Protein AF-A0A2N6CBJ9-F1 (afdb_monomer_lite)

Secondary structure (DSSP, 8-state):
--SHHHHHHHHHHHHHHHH---HHHHHHHHHHHHHHHHHHHHHHHHHHHHTHHHHHHT--TT--HHHHHHHHHHHHHHHHHHHHHHHHHHHHHHHS-HHHHHHHHHHHTT--HHHHHHHHTS-HHHHHHHHHHHHHHTT---

Foldseek 3Di:
DPPVVLQVVVLVLLVVLVDDDDVPVNVVSLVVVVVVLVVLVVVVVCCVVPPVVVLVVQDDPPDDPVVVVVSVVVVVVVCVVSVVSVVSVVVCVVQAPPVLVLLSVCSSVVDDLVRSCVVVVHDSVVSVVSSVVSCVSSVNND

Sequence (142 aa):
MRLLTSIHLYEYLIFIFLLDESGVIKVLLEHCEQDRVRLEENVLANVRKLVSPYLEKLRFPELGVHNRNIIEIIETRLEELTSPFLNRLTALHRLLSPREIDVAVLVREGKTSKEISELLTISVSGVDFHRKMIRKKLGLTH

Structure (mmCIF, N/CA/C/O backbone):
data_AF-A0A2N6CBJ9-F1
#
_entry.id   AF-A0A2N6CBJ9-F1
#
loop_
_atom_site.group_PDB
_atom_site.id
_atom_site.type_symbol
_atom_site.label_atom_id
_atom_site.label_alt_id
_atom_site.label_comp_id
_atom_site.label_asym_id
_atom_site.label_entity_id
_atom_site.label_seq_id
_atom_site.pdbx_PDB_ins_code
_atom_site.Cartn_x
_atom_site.Cartn_y
_atom_site.Cartn_z
_atom_site.occupancy
_atom_site.B_iso_or_equiv
_atom_site.auth_seq_id
_atom_site.auth_comp_id
_atom_site.auth_asym_id
_atom_site.auth_atom_id
_atom_site.pdbx_PDB_model_num
ATOM 1 N N . MET A 1 1 ? 14.429 14.383 3.748 1.00 39.00 1 MET A N 1
ATOM 2 C CA . MET A 1 1 ? 13.430 15.115 4.566 1.00 39.00 1 MET A CA 1
ATOM 3 C C . MET A 1 1 ? 11.988 15.081 4.009 1.00 39.00 1 MET A C 1
ATOM 5 O O . MET A 1 1 ? 11.176 15.881 4.442 1.00 39.00 1 MET A O 1
ATOM 9 N N . ARG A 1 2 ? 11.625 14.158 3.092 1.00 33.28 2 ARG A N 1
ATOM 10 C CA . ARG A 1 2 ? 10.251 14.021 2.538 1.00 33.28 2 ARG A CA 1
ATOM 11 C C . ARG A 1 2 ? 9.574 12.660 2.803 1.00 33.28 2 ARG A C 1
ATOM 13 O O . ARG A 1 2 ? 8.427 12.476 2.428 1.00 33.28 2 ARG A O 1
ATOM 20 N N . LEU A 1 3 ? 10.259 11.725 3.469 1.00 33.72 3 LEU A N 1
ATOM 21 C CA . LEU A 1 3 ? 9.714 10.399 3.815 1.00 33.72 3 LEU A CA 1
ATOM 22 C C . LEU A 1 3 ? 8.947 10.384 5.151 1.00 33.72 3 LEU A C 1
ATOM 24 O O . LEU A 1 3 ? 8.126 9.502 5.367 1.00 33.72 3 LEU A O 1
ATOM 28 N N . LEU A 1 4 ? 9.159 11.383 6.016 1.00 29.59 4 LEU A N 1
ATOM 29 C CA . LEU A 1 4 ? 8.490 11.481 7.321 1.00 29.59 4 LEU A CA 1
ATOM 30 C C . LEU A 1 4 ? 7.038 11.980 7.219 1.00 29.59 4 LEU A C 1
ATOM 32 O O . LEU A 1 4 ? 6.220 11.653 8.069 1.00 29.59 4 LEU A O 1
ATOM 36 N N . THR A 1 5 ? 6.674 12.715 6.164 1.00 35.81 5 THR A N 1
ATOM 37 C CA . THR A 1 5 ? 5.322 13.286 6.037 1.00 35.81 5 THR A CA 1
ATOM 38 C C . THR A 1 5 ? 4.272 12.273 5.568 1.00 35.81 5 THR A C 1
ATOM 40 O O . THR A 1 5 ? 3.115 12.397 5.944 1.00 35.81 5 THR A O 1
ATOM 43 N N . SER A 1 6 ? 4.645 11.240 4.796 1.00 40.69 6 SER A N 1
ATOM 44 C CA . SER A 1 6 ? 3.702 10.197 4.335 1.00 40.69 6 SER A CA 1
ATOM 45 C C . SER A 1 6 ? 3.355 9.155 5.404 1.00 40.69 6 SER A C 1
ATOM 47 O O . SER A 1 6 ? 2.259 8.609 5.357 1.00 40.69 6 SER A O 1
ATOM 49 N N . ILE A 1 7 ? 4.259 8.891 6.355 1.00 41.66 7 ILE A N 1
ATOM 50 C CA . ILE A 1 7 ? 4.009 7.970 7.480 1.00 41.66 7 ILE A CA 1
ATOM 51 C C . ILE A 1 7 ? 3.075 8.636 8.498 1.00 41.66 7 ILE A C 1
ATOM 53 O O . ILE A 1 7 ? 2.098 8.023 8.920 1.00 41.66 7 ILE A O 1
ATOM 57 N N . H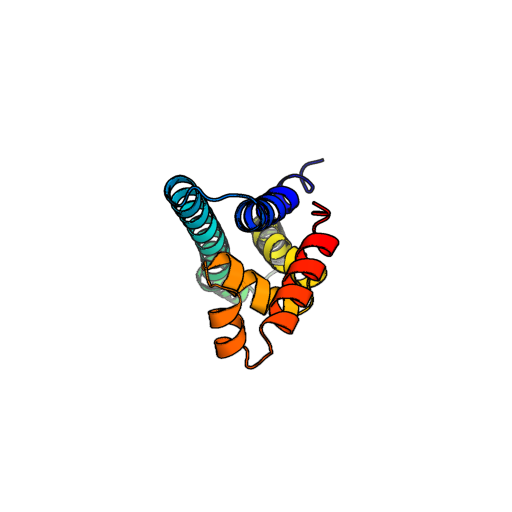IS A 1 8 ? 3.294 9.924 8.783 1.00 45.94 8 HIS A N 1
ATOM 58 C CA . HIS A 1 8 ? 2.470 10.666 9.734 1.00 45.94 8 HIS A CA 1
ATOM 59 C C . HIS A 1 8 ? 0.978 10.685 9.368 1.00 45.94 8 HIS A C 1
ATOM 61 O O . HIS A 1 8 ? 0.149 10.535 10.253 1.00 45.94 8 HIS A O 1
ATOM 67 N N . LEU A 1 9 ? 0.596 10.817 8.092 1.00 43.81 9 LEU A N 1
ATOM 68 C CA . LEU A 1 9 ? -0.824 10.928 7.708 1.00 43.81 9 LEU A CA 1
ATOM 69 C C . LEU A 1 9 ? -1.670 9.682 8.051 1.00 43.81 9 LEU A C 1
ATOM 71 O O . LEU A 1 9 ? -2.812 9.830 8.480 1.00 43.81 9 LEU A O 1
ATOM 75 N N . TYR A 1 10 ? -1.115 8.470 7.938 1.00 54.09 10 TYR A N 1
ATOM 76 C CA . TYR A 1 10 ? -1.825 7.238 8.321 1.00 54.09 10 TYR A CA 1
ATOM 77 C C . TYR A 1 10 ? -1.870 7.037 9.840 1.00 54.09 10 TYR A C 1
ATOM 79 O O . TYR A 1 10 ? -2.881 6.573 10.368 1.00 54.09 10 TYR A O 1
ATOM 87 N N . GLU A 1 11 ? -0.808 7.434 10.549 1.00 52.09 11 GLU A N 1
ATOM 88 C CA . GLU A 1 11 ? -0.809 7.480 12.015 1.00 52.09 11 GLU A CA 1
ATOM 89 C C . GLU A 1 11 ? -1.860 8.472 12.528 1.00 52.09 11 GLU A C 1
ATOM 91 O O . GLU A 1 11 ? -2.609 8.135 13.440 1.00 52.09 11 GLU A O 1
ATOM 96 N N . TYR A 1 12 ? -1.997 9.640 11.886 1.00 52.25 12 TYR A N 1
ATOM 97 C CA . TYR A 1 12 ? -2.994 10.662 12.221 1.00 52.25 12 TYR A CA 1
ATOM 98 C C . TYR A 1 12 ? -4.440 10.194 11.987 1.00 52.25 12 TYR A C 1
ATOM 100 O O . TYR A 1 12 ? -5.318 10.545 12.770 1.00 52.25 12 TYR A O 1
ATOM 108 N N . LEU A 1 13 ? -4.712 9.378 10.962 1.00 52.19 13 LEU A N 1
ATOM 109 C CA . LEU A 1 13 ? -6.063 8.861 10.704 1.00 52.19 13 LEU A CA 1
ATOM 110 C C . LEU A 1 13 ? -6.485 7.808 11.741 1.00 52.19 13 LEU A C 1
ATOM 112 O O . LEU A 1 13 ? -7.606 7.847 12.250 1.00 52.19 13 LEU A O 1
ATOM 116 N N . ILE A 1 14 ? -5.571 6.904 12.113 1.00 54.97 14 ILE A N 1
ATOM 117 C CA . ILE A 1 14 ? -5.799 5.954 13.213 1.00 54.97 14 ILE A CA 1
ATOM 118 C C . ILE A 1 14 ? -5.917 6.714 14.549 1.00 54.97 14 ILE A C 1
ATOM 120 O O . ILE A 1 14 ? -6.780 6.393 15.365 1.00 54.97 14 ILE A O 1
ATOM 124 N N . PHE A 1 15 ? -5.119 7.770 14.743 1.00 52.91 15 PHE A N 1
ATOM 125 C CA . PHE A 1 15 ? -5.155 8.670 15.901 1.00 52.91 15 PHE A CA 1
ATOM 126 C C . PHE A 1 15 ? -6.491 9.410 16.047 1.00 52.91 15 PHE A C 1
ATOM 128 O O . PHE A 1 15 ? -7.055 9.400 17.136 1.00 52.91 15 PHE A O 1
ATOM 135 N N . ILE A 1 16 ? -7.050 9.962 14.964 1.00 52.44 16 ILE A N 1
ATOM 136 C CA . ILE A 1 16 ? -8.372 10.620 14.953 1.00 52.44 16 ILE A CA 1
ATOM 137 C C . ILE A 1 16 ? -9.486 9.627 15.309 1.00 52.44 16 ILE A C 1
ATOM 139 O O . ILE A 1 16 ? -10.375 9.942 16.099 1.00 52.44 16 ILE A O 1
ATOM 143 N N . PHE A 1 17 ? -9.421 8.396 14.794 1.00 54.09 17 PHE A N 1
ATOM 144 C CA . PHE A 1 17 ? -10.383 7.344 15.142 1.00 54.09 17 PHE A CA 1
ATOM 145 C C . PHE A 1 17 ? -10.365 6.942 16.611 1.00 54.09 17 PHE A C 1
ATOM 147 O O . PHE A 1 17 ? -11.387 6.507 17.145 1.00 54.09 17 PHE A O 1
ATOM 154 N N . LEU A 1 18 ? -9.197 7.063 17.232 1.00 55.88 18 LEU A N 1
ATOM 155 C CA . LEU A 1 18 ? -8.957 6.753 18.629 1.00 55.88 18 LEU A CA 1
ATOM 156 C C . LEU A 1 18 ? -9.262 7.935 19.567 1.00 55.88 18 LEU A C 1
ATOM 158 O O . LEU A 1 18 ? -9.257 7.699 20.780 1.00 55.88 18 LEU A O 1
ATOM 162 N N . LEU A 1 19 ? -9.519 9.149 19.043 1.00 53.25 19 LEU A N 1
ATOM 163 C CA . LEU A 1 19 ? -9.585 10.382 19.838 1.00 53.25 19 LEU A CA 1
ATOM 164 C C . LEU A 1 19 ? -10.921 11.143 19.928 1.00 53.25 19 LEU A C 1
ATOM 166 O O . LEU A 1 19 ? -11.092 11.731 20.987 1.00 53.25 19 LEU A O 1
ATOM 170 N N . ASP A 1 20 ? -11.844 11.203 18.947 1.00 51.16 20 ASP A N 1
ATOM 171 C CA . ASP A 1 20 ? -12.996 12.130 19.136 1.00 51.16 20 ASP A CA 1
ATOM 172 C C . ASP A 1 20 ? -14.344 11.833 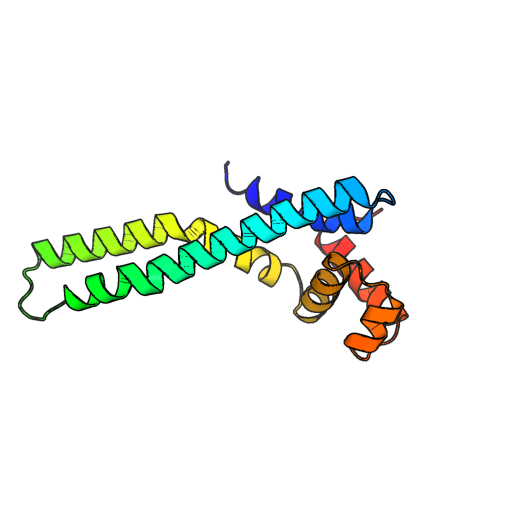18.423 1.00 51.16 20 ASP A C 1
ATOM 174 O O . ASP A 1 20 ? -14.418 11.145 17.399 1.00 51.16 20 ASP A O 1
ATOM 178 N N . GLU A 1 21 ? -15.412 12.390 19.018 1.00 50.34 21 GLU A N 1
ATOM 179 C CA . GLU A 1 21 ? -16.851 12.065 18.956 1.00 50.34 21 GLU A CA 1
ATOM 180 C C . GLU A 1 21 ? -17.684 12.757 17.840 1.00 50.34 21 GLU A C 1
ATOM 182 O O . GLU A 1 21 ? -18.898 12.558 17.775 1.00 50.34 21 GLU A O 1
ATOM 187 N N . SER A 1 22 ? -17.114 13.536 16.906 1.00 53.69 22 SER A N 1
ATOM 188 C CA . SER A 1 22 ? -17.908 14.246 15.869 1.00 53.69 22 SER A CA 1
ATOM 189 C C . SER A 1 22 ? -17.925 13.542 14.497 1.00 53.69 22 SER A C 1
ATOM 191 O O . SER A 1 22 ? -17.066 13.728 13.635 1.00 53.69 22 SER A O 1
ATOM 193 N N . GLY A 1 23 ? -18.953 12.720 14.266 1.00 55.56 23 GLY A N 1
ATOM 194 C CA . GLY A 1 23 ? -19.034 11.783 13.134 1.00 55.56 23 GLY A CA 1
ATOM 195 C C . GLY A 1 23 ? -18.974 12.361 11.706 1.00 55.56 23 GLY A C 1
ATOM 196 O O . GLY A 1 23 ? -18.605 11.632 10.796 1.00 55.56 23 GLY A O 1
ATOM 197 N N . VAL A 1 24 ? -19.285 13.641 11.460 1.00 46.22 24 VAL A N 1
ATOM 198 C CA . VAL A 1 24 ? -19.392 14.181 10.079 1.00 46.22 24 VAL A CA 1
ATOM 199 C C . VAL A 1 24 ? -18.034 14.526 9.460 1.00 46.22 24 VAL A C 1
ATOM 201 O O . VAL A 1 24 ? -17.742 14.121 8.337 1.00 46.22 24 VAL A O 1
ATOM 204 N N . ILE A 1 25 ? -17.178 15.251 10.186 1.00 49.47 25 ILE A N 1
ATOM 205 C CA . ILE A 1 25 ? -15.822 15.593 9.712 1.00 49.47 25 ILE A CA 1
ATOM 206 C C . ILE A 1 25 ? -14.968 14.322 9.630 1.00 49.47 25 ILE A C 1
ATOM 208 O O . ILE A 1 25 ? -14.161 14.166 8.715 1.00 49.47 25 ILE A O 1
ATOM 212 N N . LYS A 1 26 ? -15.220 13.380 10.542 1.00 50.31 26 LYS A N 1
ATOM 213 C CA . LYS A 1 26 ? -14.601 12.059 10.580 1.00 50.31 26 LYS A CA 1
ATOM 214 C C . LYS A 1 26 ? -14.877 11.248 9.303 1.00 50.31 26 LYS A C 1
ATOM 216 O O . LYS A 1 26 ? -13.935 10.849 8.626 1.00 50.31 26 LYS A O 1
ATOM 221 N N . VAL A 1 27 ? -16.148 11.133 8.906 1.00 59.22 27 VAL A N 1
ATOM 222 C CA . VAL A 1 27 ? -16.572 10.407 7.691 1.00 59.22 27 VAL A CA 1
ATOM 223 C C . VAL A 1 27 ? -16.027 11.048 6.408 1.00 59.22 27 VAL A C 1
ATOM 225 O O . VAL A 1 27 ? -15.642 10.342 5.478 1.00 59.22 27 VAL A O 1
ATOM 228 N N . LEU A 1 28 ? -15.945 12.381 6.339 1.00 49.31 28 LEU A N 1
ATOM 229 C CA . LEU A 1 28 ? -15.384 13.065 5.165 1.00 49.31 28 LEU A CA 1
ATOM 230 C C . LEU A 1 28 ? -13.871 12.844 5.027 1.00 49.31 28 LEU A C 1
ATOM 232 O O . LEU A 1 28 ? -13.382 12.614 3.921 1.00 49.31 28 LEU A O 1
ATOM 236 N N . LEU A 1 29 ? -13.128 12.877 6.137 1.00 52.97 29 LEU A N 1
ATOM 237 C CA . LEU A 1 29 ? -11.690 12.592 6.137 1.00 52.97 29 LEU A CA 1
ATOM 238 C C . LEU A 1 29 ? -11.404 11.117 5.818 1.00 52.97 29 LEU A C 1
ATOM 240 O O . LEU A 1 29 ? -10.491 10.825 5.048 1.00 52.97 29 LEU A O 1
ATOM 244 N N . GLU A 1 30 ? -12.214 10.197 6.344 1.00 55.06 30 GLU A N 1
ATOM 245 C CA . GLU A 1 30 ? -12.182 8.773 5.994 1.00 55.06 30 GLU A CA 1
ATOM 246 C C . GLU A 1 30 ? -12.351 8.533 4.500 1.00 55.06 30 GLU A C 1
ATOM 248 O O . GLU A 1 30 ? -11.576 7.783 3.906 1.00 55.06 30 GLU A O 1
ATOM 253 N N . HIS A 1 31 ? -13.358 9.166 3.899 1.00 56.16 31 HIS A N 1
ATOM 254 C CA . HIS A 1 31 ? -13.659 8.995 2.485 1.00 56.16 31 HIS A CA 1
ATOM 255 C C . HIS A 1 31 ? -12.495 9.473 1.614 1.00 56.16 31 HIS A C 1
ATOM 257 O O . HIS A 1 31 ? -12.018 8.726 0.763 1.00 56.16 31 HIS A O 1
ATOM 263 N N . CYS A 1 32 ? -11.955 10.661 1.904 1.00 65.38 32 CYS A N 1
ATOM 264 C CA . CYS A 1 32 ? -10.795 11.200 1.196 1.00 65.38 32 CYS A CA 1
ATOM 265 C C . CYS A 1 32 ? -9.562 10.290 1.299 1.00 65.38 32 CYS A C 1
ATOM 267 O O . CYS A 1 32 ? -8.840 10.114 0.318 1.00 65.38 32 CYS A O 1
ATOM 269 N N . GLU A 1 33 ? -9.306 9.696 2.464 1.00 64.88 33 GLU A N 1
ATOM 270 C CA . GLU A 1 33 ? -8.169 8.790 2.640 1.00 64.88 33 GLU A CA 1
ATOM 271 C C . GLU A 1 33 ? -8.383 7.436 1.958 1.00 64.88 33 GLU A C 1
ATOM 273 O O . GLU A 1 33 ? -7.460 6.914 1.331 1.00 64.88 33 GLU A O 1
ATOM 278 N N . GLN A 1 34 ? -9.594 6.879 2.012 1.00 62.34 34 GLN A N 1
ATOM 279 C CA . GLN A 1 34 ? -9.936 5.658 1.279 1.00 62.34 34 GLN A CA 1
ATOM 280 C C . GLN A 1 34 ? -9.830 5.858 -0.234 1.00 62.34 34 GLN A C 1
ATOM 282 O O . GLN A 1 34 ? -9.277 5.000 -0.925 1.00 62.34 34 GLN A O 1
ATOM 287 N N . ASP A 1 35 ? -10.302 6.993 -0.744 1.00 64.12 35 ASP A N 1
ATOM 288 C CA . ASP A 1 35 ? -10.174 7.353 -2.154 1.00 64.12 35 ASP A CA 1
ATOM 289 C C . ASP A 1 35 ? -8.711 7.506 -2.556 1.00 64.12 35 ASP A C 1
ATOM 291 O O . ASP A 1 35 ? -8.308 7.061 -3.633 1.00 64.12 35 ASP A O 1
ATOM 295 N N . ARG A 1 36 ? -7.883 8.062 -1.666 1.00 69.69 36 ARG A N 1
ATOM 296 C CA . ARG A 1 36 ? -6.445 8.184 -1.886 1.00 69.69 36 ARG A CA 1
ATOM 297 C C . ARG A 1 36 ? -5.775 6.813 -1.946 1.00 69.69 36 ARG A C 1
ATOM 299 O O . ARG A 1 36 ? -5.091 6.546 -2.925 1.00 69.69 36 ARG A O 1
ATOM 306 N N . VAL A 1 37 ? -6.026 5.916 -0.987 1.00 72.88 37 VAL A N 1
ATOM 307 C CA . VAL A 1 37 ? -5.511 4.528 -1.009 1.00 72.88 37 VAL A CA 1
ATOM 308 C C . VAL A 1 37 ? -5.936 3.807 -2.287 1.00 72.88 37 VAL A C 1
ATOM 310 O O . VAL A 1 37 ? -5.097 3.242 -2.986 1.00 72.88 37 VAL A O 1
ATOM 313 N N . ARG A 1 38 ? -7.226 3.876 -2.638 1.00 72.75 38 ARG A N 1
ATOM 314 C CA . ARG A 1 38 ? -7.756 3.255 -3.858 1.00 72.75 38 ARG A CA 1
ATOM 315 C C . ARG A 1 38 ? -7.096 3.812 -5.108 1.00 72.75 38 ARG A C 1
ATOM 317 O O . ARG A 1 38 ? -6.800 3.052 -6.024 1.00 72.75 38 ARG A O 1
ATOM 324 N N . LEU A 1 39 ? -6.857 5.120 -5.170 1.00 77.12 39 LEU A N 1
ATOM 325 C CA . LEU A 1 39 ? -6.147 5.736 -6.286 1.00 77.12 39 LEU A CA 1
ATOM 326 C C . LEU A 1 39 ? -4.716 5.193 -6.395 1.00 77.12 39 LEU A C 1
ATOM 328 O O . LEU A 1 39 ? -4.287 4.852 -7.494 1.00 77.12 39 LEU A O 1
ATOM 332 N N . GLU A 1 40 ? -3.997 5.068 -5.278 1.00 79.44 40 GLU A N 1
ATOM 333 C CA . GLU A 1 40 ? -2.633 4.522 -5.249 1.00 79.44 40 GLU A CA 1
ATOM 334 C C . GLU A 1 40 ? -2.586 3.060 -5.725 1.00 79.44 40 GLU A C 1
ATOM 336 O O . GLU A 1 40 ? -1.773 2.711 -6.587 1.00 79.44 40 GLU A O 1
ATOM 341 N N . GLU A 1 41 ? -3.500 2.220 -5.234 1.00 79.62 41 GLU A N 1
ATOM 342 C CA . GLU A 1 41 ? -3.640 0.821 -5.654 1.00 79.62 41 GLU A CA 1
ATOM 343 C C . GLU A 1 41 ? -4.015 0.705 -7.137 1.00 79.62 41 GLU A C 1
ATOM 345 O O . GLU A 1 41 ? -3.411 -0.077 -7.876 1.00 79.62 41 GLU A O 1
ATOM 350 N N . ASN A 1 42 ? -4.963 1.524 -7.598 1.00 82.62 42 ASN A N 1
ATOM 351 C CA . ASN A 1 42 ? -5.406 1.545 -8.989 1.00 82.62 42 ASN A CA 1
ATOM 352 C C . ASN A 1 42 ? -4.288 1.982 -9.934 1.00 82.62 42 ASN A C 1
ATOM 354 O O . ASN A 1 42 ? -4.119 1.383 -10.993 1.00 82.62 42 ASN A O 1
ATOM 358 N N . VAL A 1 43 ? -3.503 2.999 -9.570 1.00 85.94 43 VAL A N 1
ATOM 359 C CA . VAL A 1 43 ? -2.355 3.439 -10.374 1.00 85.94 43 VAL A CA 1
ATOM 360 C C . VAL A 1 43 ? -1.333 2.312 -10.491 1.00 85.94 43 VAL A C 1
ATOM 362 O O . VAL A 1 43 ? -0.904 2.000 -11.602 1.00 85.94 43 VAL A O 1
ATOM 365 N N . LEU A 1 44 ? -0.991 1.645 -9.385 1.00 84.56 44 LEU A N 1
ATOM 366 C CA . LEU A 1 44 ? -0.048 0.526 -9.403 1.00 84.56 44 LEU A CA 1
ATOM 367 C C . LEU A 1 44 ? -0.558 -0.643 -10.260 1.00 84.56 44 LEU A C 1
ATOM 369 O O . LEU A 1 44 ? 0.176 -1.178 -11.096 1.00 84.56 44 LEU A O 1
ATOM 373 N N . ALA A 1 45 ? -1.824 -1.023 -10.078 1.00 82.75 45 ALA A N 1
ATOM 374 C CA . ALA A 1 45 ? -2.469 -2.082 -10.843 1.00 82.75 45 ALA A CA 1
ATOM 375 C C . ALA A 1 45 ? -2.522 -1.742 -12.339 1.00 82.75 45 ALA A C 1
ATOM 377 O O . ALA A 1 45 ? -2.218 -2.591 -13.177 1.00 82.75 45 ALA A O 1
ATOM 378 N N . ASN A 1 46 ? -2.838 -0.492 -12.682 1.00 88.38 46 ASN A N 1
ATOM 379 C CA . ASN A 1 46 ? -2.888 -0.021 -14.061 1.00 88.38 46 ASN A CA 1
ATOM 380 C C . ASN A 1 46 ? -1.506 -0.016 -14.709 1.00 88.38 46 ASN A C 1
ATOM 382 O O . ASN A 1 46 ? -1.387 -0.485 -15.835 1.00 88.38 46 ASN A O 1
ATOM 386 N N . VAL A 1 47 ? -0.451 0.430 -14.021 1.00 89.19 47 VAL A N 1
ATOM 387 C CA . VAL A 1 47 ? 0.917 0.369 -14.567 1.00 89.19 47 VAL A CA 1
ATOM 388 C C . VAL A 1 47 ? 1.314 -1.081 -14.856 1.00 89.19 47 VAL A C 1
ATOM 390 O O . VAL A 1 47 ? 1.732 -1.391 -15.973 1.00 89.19 47 VAL A O 1
ATOM 393 N N . ARG A 1 48 ? 1.094 -1.998 -13.905 1.00 85.44 48 ARG A N 1
ATOM 394 C CA . ARG A 1 48 ? 1.397 -3.429 -14.094 1.00 85.44 48 ARG A CA 1
ATOM 395 C C . ARG A 1 48 ? 0.579 -4.075 -15.208 1.00 85.44 48 ARG A C 1
ATOM 397 O O . ARG A 1 48 ? 1.086 -4.934 -15.918 1.00 85.44 48 ARG A O 1
ATOM 404 N N . LYS A 1 49 ? -0.686 -3.685 -15.365 1.00 87.81 49 LYS A N 1
ATOM 405 C CA . LYS A 1 49 ? -1.597 -4.268 -16.359 1.00 87.81 49 LYS A CA 1
ATOM 406 C C . LYS A 1 49 ? -1.430 -3.666 -17.755 1.00 87.81 49 LYS A C 1
ATOM 408 O O . LYS A 1 49 ? -1.633 -4.368 -18.740 1.00 87.81 49 LYS A O 1
ATOM 413 N N . LEU A 1 50 ? -1.122 -2.374 -17.849 1.00 89.81 50 LEU A N 1
ATOM 414 C CA . LEU A 1 50 ? -1.167 -1.615 -19.101 1.00 89.81 50 LEU A CA 1
ATOM 415 C C . LEU A 1 50 ? 0.211 -1.265 -19.653 1.00 89.81 50 LEU A C 1
ATOM 417 O O . LEU A 1 50 ? 0.300 -0.998 -20.844 1.00 89.81 50 LEU A O 1
ATOM 421 N N . VAL A 1 5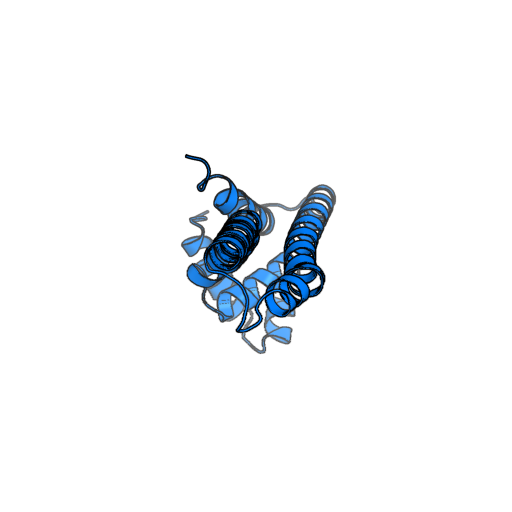1 ? 1.265 -1.247 -18.832 1.00 90.38 51 VAL A N 1
ATOM 422 C CA . VAL A 1 51 ? 2.607 -0.813 -19.258 1.00 90.38 51 VAL A CA 1
ATOM 423 C C . VAL A 1 51 ? 3.590 -1.980 -19.257 1.00 90.38 51 VAL A C 1
ATOM 425 O O . VAL A 1 51 ? 4.197 -2.258 -20.292 1.00 90.38 51 VAL A O 1
ATOM 428 N N . SER A 1 52 ? 3.700 -2.714 -18.144 1.00 87.56 52 SER A N 1
ATOM 429 C CA . SER A 1 52 ? 4.651 -3.830 -18.002 1.00 87.56 52 SER A CA 1
ATOM 430 C C . SER A 1 52 ? 4.575 -4.884 -19.121 1.00 87.56 52 SER A C 1
ATOM 432 O O . SER A 1 52 ? 5.633 -5.243 -19.636 1.00 87.56 52 SER A O 1
ATOM 434 N N . PRO A 1 53 ? 3.391 -5.316 -19.613 1.00 91.00 53 PRO A N 1
ATOM 435 C CA . PRO A 1 53 ? 3.325 -6.345 -20.653 1.00 91.00 53 PRO A CA 1
ATOM 436 C C . PRO A 1 53 ? 3.945 -5.902 -21.981 1.00 91.00 53 PRO A C 1
ATOM 438 O O . PRO A 1 53 ? 4.375 -6.734 -22.775 1.00 91.00 53 PRO A O 1
ATOM 441 N N . TYR A 1 54 ? 3.975 -4.597 -22.260 1.00 89.38 54 TYR A N 1
ATOM 442 C CA . TYR A 1 54 ? 4.587 -4.080 -23.482 1.00 89.38 54 TYR A CA 1
ATOM 443 C C . TYR A 1 54 ? 6.097 -3.914 -23.331 1.00 89.38 54 TYR A C 1
ATOM 445 O O . TYR A 1 54 ? 6.814 -4.181 -24.289 1.00 89.38 54 TYR A O 1
ATOM 453 N N . LEU A 1 55 ? 6.589 -3.559 -22.139 1.00 88.69 55 LEU A N 1
ATOM 454 C CA . LEU A 1 55 ? 8.029 -3.565 -21.850 1.00 88.69 55 LEU A CA 1
ATOM 455 C C . LEU A 1 55 ? 8.607 -4.978 -21.966 1.00 88.69 55 LEU A C 1
ATOM 457 O O . LEU A 1 55 ? 9.650 -5.163 -22.591 1.00 88.69 55 LEU A O 1
ATOM 461 N N . GLU A 1 56 ? 7.875 -5.983 -21.483 1.00 86.44 56 GLU A N 1
ATOM 462 C CA . GLU A 1 56 ? 8.234 -7.391 -21.669 1.00 86.44 56 GLU A CA 1
ATOM 463 C C . GLU A 1 56 ? 8.209 -7.807 -23.144 1.00 86.44 56 GLU A C 1
ATOM 465 O O . GLU A 1 56 ? 9.160 -8.418 -23.621 1.00 86.44 56 GLU A O 1
ATOM 470 N N . LYS A 1 57 ? 7.177 -7.432 -23.913 1.00 86.06 57 LYS A N 1
ATOM 471 C CA . LYS A 1 57 ? 7.109 -7.743 -25.357 1.00 86.06 57 LYS A CA 1
ATOM 472 C C . LYS A 1 57 ? 8.230 -7.104 -26.176 1.00 86.06 57 LYS A C 1
ATOM 474 O O . LYS A 1 57 ? 8.598 -7.637 -27.219 1.00 86.06 57 LYS A O 1
ATOM 479 N N . LEU A 1 58 ? 8.758 -5.965 -25.733 1.00 86.50 58 LEU A N 1
ATOM 480 C CA . LEU A 1 58 ? 9.901 -5.309 -26.370 1.00 86.50 58 LEU A CA 1
ATOM 481 C C . LEU A 1 58 ? 11.229 -6.022 -26.067 1.00 86.50 58 LEU A C 1
ATOM 483 O O . LEU A 1 58 ? 12.218 -5.776 -26.757 1.00 86.50 58 LEU A O 1
ATOM 487 N N . ARG A 1 59 ? 11.266 -6.928 -25.081 1.00 82.38 59 ARG A N 1
ATOM 488 C CA . ARG A 1 59 ? 12.424 -7.776 -24.784 1.00 82.38 59 ARG A CA 1
ATOM 489 C C . ARG A 1 59 ? 12.393 -9.034 -25.648 1.00 82.38 59 ARG A C 1
ATOM 491 O O . ARG A 1 59 ? 11.875 -10.070 -25.247 1.00 82.38 59 ARG A O 1
ATOM 498 N N . PHE A 1 60 ? 13.006 -8.952 -26.822 1.00 83.62 60 PHE A N 1
ATOM 499 C CA . PHE A 1 60 ? 13.285 -10.113 -27.669 1.00 83.62 60 PHE A CA 1
ATOM 500 C C . PHE A 1 60 ? 14.798 -10.386 -27.768 1.00 83.62 60 PHE A C 1
ATOM 502 O O . PHE A 1 60 ? 15.605 -9.480 -27.523 1.00 83.62 60 PHE A O 1
ATOM 509 N N . PRO A 1 61 ? 15.213 -11.630 -28.073 1.00 75.94 61 PRO A N 1
ATOM 510 C CA . PRO A 1 61 ? 16.616 -12.048 -28.007 1.00 75.94 61 PRO A CA 1
ATOM 511 C C . PRO A 1 61 ? 17.558 -11.217 -28.887 1.00 75.94 61 PRO A C 1
ATOM 513 O O . PRO A 1 61 ? 18.671 -10.905 -28.465 1.00 75.94 61 PRO A O 1
ATOM 516 N N . GLU A 1 62 ? 17.096 -10.806 -30.068 1.00 85.38 62 GLU A N 1
ATOM 517 C CA . GLU A 1 62 ? 17.860 -10.049 -31.066 1.00 85.38 62 GLU A CA 1
ATOM 518 C C . GLU A 1 62 ? 17.935 -8.543 -30.762 1.00 85.38 62 GLU A C 1
ATOM 520 O O . GLU A 1 62 ? 18.525 -7.774 -31.525 1.00 85.38 62 GLU A O 1
ATOM 525 N N . LEU A 1 63 ? 17.345 -8.090 -29.652 1.00 85.06 63 LEU A N 1
ATOM 526 C CA . LEU A 1 63 ? 17.369 -6.688 -29.265 1.00 85.06 63 LEU A CA 1
ATOM 527 C C . LEU A 1 63 ? 18.802 -6.259 -28.910 1.00 85.06 63 LEU A C 1
ATOM 529 O O . LEU A 1 63 ? 19.388 -6.730 -27.929 1.00 85.06 63 LEU A O 1
ATOM 533 N N . GLY A 1 64 ? 19.348 -5.328 -29.698 1.00 90.25 64 GLY A N 1
ATOM 534 C CA . GLY A 1 64 ? 20.682 -4.769 -29.489 1.00 90.25 64 GLY A CA 1
ATOM 535 C C . GLY A 1 64 ? 20.863 -4.142 -28.101 1.00 90.25 64 GLY A C 1
ATOM 536 O O . GLY A 1 64 ? 19.921 -3.607 -27.511 1.00 90.25 64 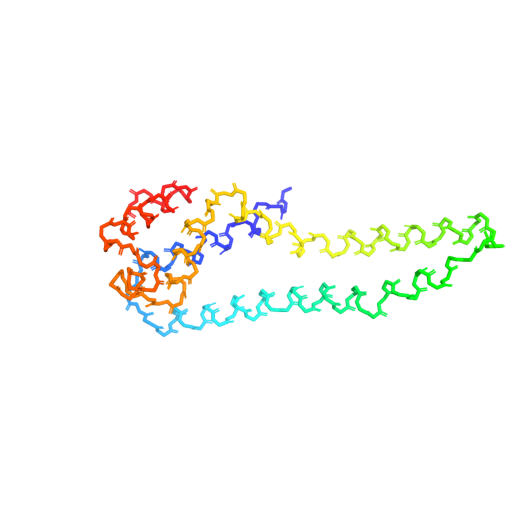GLY A O 1
ATOM 537 N N . VAL A 1 65 ? 22.101 -4.175 -27.597 1.00 88.81 65 VAL A N 1
ATOM 538 C CA . VAL A 1 65 ? 22.473 -3.758 -26.228 1.00 88.81 65 VAL A CA 1
ATOM 539 C C . VAL A 1 65 ? 21.960 -2.357 -25.878 1.00 88.81 65 VAL A C 1
ATOM 541 O O . VAL A 1 65 ? 21.433 -2.149 -24.790 1.00 88.81 65 VAL A O 1
ATOM 544 N N . HIS A 1 66 ? 22.040 -1.406 -26.813 1.00 89.38 66 HIS A N 1
ATOM 545 C CA . HIS A 1 66 ? 21.555 -0.039 -26.602 1.00 89.38 66 HIS A CA 1
ATOM 546 C C . HIS A 1 66 ? 20.055 0.016 -26.264 1.00 89.38 66 HIS A C 1
ATOM 548 O O . HIS A 1 66 ? 19.665 0.629 -25.273 1.00 89.38 66 HIS A O 1
ATOM 554 N N . ASN A 1 67 ? 19.221 -0.678 -27.041 1.00 88.50 67 ASN A N 1
ATOM 555 C CA . ASN A 1 67 ? 17.772 -0.693 -26.834 1.00 88.50 67 ASN A CA 1
ATOM 556 C C . ASN A 1 67 ? 17.395 -1.454 -25.557 1.00 88.50 67 ASN A C 1
ATOM 558 O O . ASN A 1 67 ? 16.464 -1.057 -24.861 1.00 88.50 67 ASN A O 1
ATOM 562 N N . ARG A 1 68 ? 18.145 -2.507 -25.206 1.00 90.12 68 ARG A N 1
ATOM 563 C CA . ARG A 1 68 ? 17.963 -3.231 -23.941 1.00 90.12 68 ARG A CA 1
ATOM 564 C C . ARG A 1 68 ? 18.211 -2.327 -22.732 1.00 90.12 68 ARG A C 1
ATOM 566 O O . ARG A 1 68 ? 17.380 -2.297 -21.829 1.00 90.12 68 ARG A O 1
ATOM 573 N N . ASN A 1 69 ? 19.290 -1.545 -22.768 1.00 90.38 69 ASN A N 1
ATOM 574 C CA . ASN A 1 69 ? 19.608 -0.577 -21.717 1.00 90.38 69 ASN A CA 1
ATOM 575 C C . ASN A 1 69 ? 18.518 0.499 -21.591 1.00 90.38 69 ASN A C 1
ATOM 577 O O . ASN A 1 69 ? 18.169 0.893 -20.484 1.00 90.38 69 ASN A O 1
ATOM 581 N N . ILE A 1 70 ? 17.942 0.959 -22.709 1.00 91.62 70 ILE A N 1
ATOM 582 C CA . ILE A 1 70 ? 16.821 1.914 -22.680 1.00 91.62 70 ILE A CA 1
ATOM 583 C C . ILE A 1 70 ? 15.599 1.307 -21.977 1.00 91.62 70 ILE A C 1
ATOM 585 O O . ILE A 1 70 ? 15.005 1.972 -21.130 1.00 91.62 70 ILE A O 1
ATOM 589 N N . ILE A 1 71 ? 15.236 0.057 -22.284 1.00 91.62 71 ILE A N 1
ATOM 590 C CA . ILE A 1 71 ? 14.106 -0.627 -21.631 1.00 91.62 71 ILE A CA 1
ATOM 591 C C . ILE A 1 71 ? 14.343 -0.751 -20.122 1.00 91.62 71 ILE A C 1
ATOM 593 O O . ILE A 1 71 ? 13.448 -0.449 -19.341 1.00 91.62 71 ILE A O 1
ATOM 597 N N . GLU A 1 72 ? 15.548 -1.135 -19.705 1.00 91.19 72 GLU A N 1
ATOM 598 C CA . GLU A 1 72 ? 15.909 -1.260 -18.287 1.00 91.19 72 GLU A CA 1
ATOM 599 C C . GLU A 1 72 ? 15.853 0.083 -17.542 1.00 91.19 72 GLU A C 1
ATOM 601 O O . GLU A 1 72 ? 15.348 0.156 -16.420 1.00 91.19 72 GLU A O 1
ATOM 606 N N . ILE A 1 73 ? 16.284 1.176 -18.183 1.00 93.81 73 ILE A N 1
ATOM 607 C CA . ILE A 1 73 ? 16.120 2.528 -17.633 1.00 93.81 73 ILE A CA 1
ATOM 608 C C . ILE A 1 73 ? 14.633 2.863 -17.481 1.00 93.81 73 ILE A C 1
ATOM 610 O O . ILE A 1 73 ? 14.240 3.401 -16.448 1.00 93.81 73 ILE A O 1
ATOM 614 N N . ILE A 1 74 ? 13.800 2.561 -18.481 1.00 93.19 74 ILE A N 1
ATOM 615 C CA . ILE A 1 74 ? 12.357 2.838 -18.424 1.00 93.19 74 ILE A CA 1
ATOM 616 C C . ILE A 1 74 ? 11.696 2.050 -17.289 1.00 93.19 74 ILE A C 1
ATOM 618 O O . ILE A 1 74 ? 10.930 2.633 -16.524 1.00 93.19 74 ILE A O 1
ATOM 622 N N . GLU A 1 75 ? 12.015 0.763 -17.143 1.00 90.31 75 GLU A N 1
ATOM 623 C CA . GLU A 1 75 ? 11.534 -0.071 -16.035 1.00 90.31 75 GLU A CA 1
ATOM 624 C C . GLU A 1 75 ? 11.947 0.513 -14.685 1.00 90.31 75 GLU A C 1
ATOM 626 O O . GLU A 1 75 ? 11.089 0.772 -13.845 1.00 90.31 75 GLU A O 1
ATOM 631 N N . THR A 1 76 ? 13.232 0.833 -14.519 1.00 91.38 76 THR A N 1
ATOM 632 C CA . THR A 1 76 ? 13.755 1.424 -13.280 1.00 91.38 76 THR A CA 1
ATOM 633 C C . THR A 1 76 ? 13.048 2.740 -12.945 1.00 91.38 76 THR A C 1
ATOM 635 O O . THR A 1 76 ? 12.640 2.966 -11.808 1.00 91.38 76 THR A O 1
ATOM 638 N N . ARG A 1 77 ? 12.839 3.617 -13.935 1.00 91.62 77 ARG A N 1
ATOM 639 C CA . ARG A 1 77 ? 12.132 4.893 -13.736 1.00 91.62 77 ARG A CA 1
ATOM 640 C C . ARG A 1 77 ? 10.660 4.685 -13.390 1.00 91.62 77 ARG A C 1
ATOM 642 O O . ARG A 1 77 ? 10.127 5.413 -12.557 1.00 91.62 77 ARG A O 1
ATOM 649 N N . LEU A 1 78 ? 9.992 3.706 -13.996 1.00 90.38 78 LEU A N 1
ATOM 650 C CA . LEU A 1 78 ? 8.607 3.367 -13.664 1.00 90.38 78 LEU A CA 1
ATOM 651 C C . LEU A 1 78 ? 8.485 2.776 -12.258 1.00 90.38 78 LEU A C 1
ATOM 653 O O . LEU A 1 78 ? 7.548 3.115 -11.533 1.00 90.38 78 LEU A O 1
ATOM 657 N N . GLU A 1 79 ? 9.433 1.943 -11.840 1.00 85.75 79 GLU A N 1
ATOM 658 C CA . GLU A 1 79 ? 9.508 1.443 -10.468 1.00 85.75 79 GLU A CA 1
ATOM 659 C C . GLU A 1 79 ? 9.748 2.580 -9.475 1.00 85.75 79 GLU A C 1
ATOM 661 O O . GLU A 1 79 ? 9.032 2.679 -8.484 1.00 85.75 79 GLU A O 1
ATOM 666 N N . GLU A 1 80 ? 10.668 3.505 -9.756 1.00 85.69 80 GLU A N 1
ATOM 667 C CA . GLU A 1 80 ? 10.892 4.690 -8.920 1.00 85.69 80 GLU A CA 1
ATOM 668 C C . GLU A 1 80 ? 9.624 5.547 -8.789 1.00 85.69 80 GLU A C 1
ATOM 670 O O . GLU A 1 80 ? 9.262 5.929 -7.672 1.00 85.69 80 GLU A O 1
ATOM 675 N N . LEU A 1 81 ? 8.916 5.804 -9.897 1.00 85.94 81 LEU A N 1
ATOM 676 C CA . LEU A 1 81 ? 7.664 6.571 -9.920 1.00 85.94 81 LEU A CA 1
ATOM 677 C C . LEU A 1 81 ? 6.531 5.879 -9.158 1.00 85.94 81 LEU A C 1
ATOM 679 O O . LEU A 1 81 ? 5.675 6.556 -8.585 1.00 85.94 81 LEU A O 1
ATOM 683 N N . THR A 1 82 ? 6.520 4.545 -9.138 1.00 84.62 82 THR A N 1
ATOM 684 C CA . THR A 1 82 ? 5.476 3.762 -8.466 1.00 84.62 82 THR A CA 1
ATOM 685 C C . THR A 1 82 ? 5.838 3.345 -7.035 1.00 84.62 82 THR A C 1
ATOM 687 O O . THR A 1 82 ? 4.953 3.040 -6.233 1.00 84.62 82 THR A O 1
ATOM 690 N N . SER A 1 83 ? 7.118 3.412 -6.658 1.00 76.38 83 SER A N 1
ATOM 691 C CA . SER A 1 83 ? 7.638 3.058 -5.332 1.00 76.38 83 SER A CA 1
ATOM 692 C C . SER A 1 83 ? 6.974 3.776 -4.145 1.00 76.38 83 SER A C 1
ATOM 694 O O . SER A 1 83 ? 6.802 3.133 -3.102 1.00 76.38 83 SER A O 1
ATOM 696 N N . PRO A 1 84 ? 6.534 5.054 -4.235 1.00 73.00 84 PRO A N 1
ATOM 697 C CA . PRO A 1 84 ? 5.868 5.714 -3.115 1.00 73.00 84 PRO A CA 1
ATOM 698 C C . PRO A 1 84 ? 4.541 5.041 -2.751 1.00 73.00 84 PRO A C 1
ATOM 700 O O . PRO A 1 84 ? 4.175 5.032 -1.578 1.00 73.00 84 PRO A O 1
ATOM 703 N N . PHE A 1 85 ? 3.861 4.441 -3.733 1.00 73.19 85 PHE A N 1
ATOM 704 C CA . PHE A 1 85 ? 2.606 3.715 -3.539 1.00 73.19 85 PHE A CA 1
ATOM 705 C C . PHE A 1 85 ? 2.839 2.353 -2.854 1.00 73.19 85 PHE A C 1
ATOM 707 O O . PHE A 1 85 ? 2.049 1.939 -2.011 1.00 73.19 85 PHE A O 1
ATOM 714 N N . LEU A 1 86 ? 3.970 1.684 -3.123 1.00 62.31 86 LEU A N 1
ATOM 715 C CA . LEU A 1 86 ? 4.345 0.410 -2.480 1.00 62.31 86 LEU A CA 1
ATOM 716 C C . LEU A 1 86 ? 4.823 0.580 -1.029 1.00 62.31 86 LEU A C 1
ATOM 718 O O . LEU A 1 86 ? 4.474 -0.217 -0.153 1.00 62.31 86 LEU A O 1
ATOM 722 N N . ASN A 1 87 ? 5.627 1.615 -0.766 1.00 59.44 87 ASN A N 1
ATOM 723 C CA . ASN A 1 87 ? 6.223 1.865 0.551 1.00 59.44 87 ASN A CA 1
ATOM 724 C C . ASN A 1 87 ? 5.181 2.261 1.607 1.00 59.44 87 ASN A C 1
ATOM 726 O O . ASN A 1 87 ? 5.314 1.897 2.777 1.00 59.44 87 ASN A O 1
ATOM 730 N N . ARG A 1 88 ? 4.126 2.980 1.204 1.00 58.75 88 ARG A N 1
ATOM 731 C CA . ARG A 1 88 ? 3.029 3.355 2.109 1.00 58.75 88 ARG A CA 1
ATOM 732 C C . ARG A 1 88 ? 2.224 2.143 2.573 1.00 58.75 88 ARG A C 1
ATOM 734 O O . ARG A 1 88 ? 1.955 2.024 3.765 1.00 58.75 88 ARG A O 1
ATOM 741 N N . LEU A 1 89 ? 1.942 1.204 1.672 1.00 53.78 89 LEU A N 1
ATOM 742 C CA . LEU A 1 89 ? 1.217 -0.027 1.997 1.00 53.78 89 LEU A CA 1
ATOM 743 C C . LEU A 1 89 ? 2.016 -0.950 2.940 1.00 53.78 89 LEU A C 1
ATOM 745 O O . LEU A 1 89 ? 1.452 -1.616 3.804 1.00 53.78 89 LEU A O 1
ATOM 749 N N . THR A 1 90 ? 3.347 -0.972 2.814 1.00 56.22 90 THR A N 1
ATOM 750 C CA . THR A 1 90 ? 4.219 -1.857 3.608 1.00 56.22 90 THR A CA 1
ATOM 751 C C . THR A 1 90 ? 4.599 -1.312 4.985 1.00 56.22 90 THR A C 1
ATOM 753 O O . THR A 1 90 ? 4.906 -2.108 5.872 1.00 56.22 90 THR A O 1
ATOM 756 N N . ALA A 1 91 ? 4.576 0.004 5.211 1.00 60.69 91 ALA A N 1
ATOM 757 C CA . ALA A 1 91 ? 4.959 0.594 6.498 1.00 60.69 91 ALA A CA 1
ATOM 758 C C . ALA A 1 91 ? 4.027 0.170 7.651 1.00 60.69 91 ALA A C 1
ATOM 760 O O . ALA A 1 91 ? 4.505 -0.235 8.711 1.00 60.69 91 ALA A O 1
ATOM 761 N N . LEU A 1 92 ? 2.709 0.168 7.421 1.00 59.56 92 LEU A N 1
ATOM 762 C CA . LEU A 1 92 ? 1.717 -0.317 8.392 1.00 59.56 92 LEU A CA 1
ATOM 763 C C . LEU A 1 92 ? 1.892 -1.810 8.695 1.00 59.56 92 LEU A C 1
ATOM 765 O O . LEU A 1 92 ? 1.876 -2.207 9.859 1.00 59.56 92 LEU A O 1
ATOM 769 N N . HIS A 1 93 ? 2.145 -2.618 7.660 1.00 58.94 93 HIS A N 1
ATOM 770 C CA . HIS A 1 93 ? 2.395 -4.056 7.797 1.00 58.94 93 HIS A CA 1
ATOM 771 C C . HIS A 1 93 ? 3.699 -4.396 8.536 1.00 58.94 93 HIS A C 1
ATOM 773 O O . HIS A 1 93 ? 3.850 -5.512 9.024 1.00 58.94 93 HIS A O 1
ATOM 779 N N . ARG A 1 94 ? 4.649 -3.455 8.627 1.00 66.00 94 ARG A N 1
ATOM 780 C CA . ARG A 1 94 ? 5.874 -3.612 9.429 1.00 66.00 94 ARG A CA 1
ATOM 781 C C . ARG A 1 94 ? 5.684 -3.199 10.887 1.00 66.00 94 ARG A C 1
ATOM 783 O O . ARG A 1 94 ? 6.374 -3.730 11.751 1.00 66.00 94 ARG A O 1
ATOM 790 N N . LEU A 1 95 ? 4.795 -2.243 11.154 1.00 71.38 95 LEU A N 1
ATOM 791 C CA . LEU A 1 95 ? 4.590 -1.680 12.489 1.00 71.38 95 LEU A CA 1
ATOM 792 C C . LEU A 1 95 ? 3.588 -2.494 13.319 1.00 71.38 95 LEU A C 1
ATOM 794 O O . LEU A 1 95 ? 3.796 -2.716 14.514 1.00 71.38 95 LEU A O 1
ATOM 798 N N . LEU A 1 96 ? 2.502 -2.941 12.689 1.00 75.31 96 LEU A N 1
ATOM 799 C CA . LEU A 1 96 ? 1.426 -3.687 13.333 1.00 75.31 96 LEU A CA 1
ATOM 800 C C . LEU A 1 96 ? 1.516 -5.176 12.989 1.00 75.31 96 LEU A C 1
ATOM 802 O O . LEU A 1 96 ? 1.839 -5.562 11.869 1.00 75.31 96 LEU A O 1
ATOM 806 N N . SER A 1 97 ? 1.209 -6.029 13.964 1.00 81.44 97 SER A N 1
ATOM 807 C CA . SER A 1 97 ? 1.006 -7.458 13.714 1.00 81.44 97 SER A CA 1
ATOM 808 C C . SER A 1 97 ? -0.252 -7.681 12.866 1.00 81.44 97 SER A C 1
ATOM 810 O O . SER A 1 97 ? -1.163 -6.853 12.923 1.00 81.44 97 SER A O 1
ATOM 812 N N . PRO A 1 98 ? -0.375 -8.819 12.155 1.00 76.88 98 PRO A N 1
ATOM 813 C CA . PRO A 1 98 ? -1.578 -9.148 11.384 1.00 76.88 98 PRO A CA 1
ATOM 814 C C . PRO A 1 98 ? -2.871 -8.968 12.185 1.00 76.88 98 PRO A C 1
ATOM 816 O O . PRO A 1 98 ? -3.830 -8.379 11.702 1.00 76.88 98 PRO A O 1
ATOM 819 N N . ARG A 1 99 ? -2.865 -9.367 13.463 1.00 84.19 99 ARG A N 1
ATOM 820 C CA . ARG A 1 99 ? -4.054 -9.258 14.311 1.00 84.19 99 ARG A CA 1
ATOM 821 C C . ARG A 1 99 ? -4.395 -7.825 14.706 1.00 84.19 99 ARG A C 1
ATOM 823 O O . ARG A 1 99 ? -5.561 -7.473 14.837 1.00 84.19 99 ARG A O 1
ATOM 830 N N . GLU A 1 100 ? -3.382 -6.991 14.900 1.00 81.12 100 GLU A N 1
ATOM 831 C CA . GLU A 1 100 ? -3.576 -5.560 15.131 1.00 81.12 100 GLU A CA 1
ATOM 832 C C . GLU A 1 100 ? -4.009 -4.839 13.853 1.00 81.12 100 GLU A C 1
ATOM 834 O O . GLU A 1 100 ? -4.754 -3.871 13.951 1.00 81.12 100 GLU A O 1
ATOM 839 N N . ILE A 1 101 ? -3.601 -5.315 12.673 1.00 79.12 101 ILE A N 1
ATOM 840 C CA . ILE A 1 101 ? -4.081 -4.806 11.382 1.00 79.12 101 ILE A CA 1
ATOM 841 C C . ILE A 1 101 ? -5.567 -5.118 11.224 1.00 79.12 101 ILE A C 1
ATOM 843 O O . ILE A 1 101 ? -6.333 -4.196 10.961 1.00 79.12 101 ILE A O 1
ATOM 847 N N . ASP A 1 102 ? -5.990 -6.362 11.469 1.00 81.38 102 ASP A N 1
ATOM 848 C CA . ASP A 1 102 ? -7.408 -6.752 11.432 1.00 81.38 102 ASP A CA 1
ATOM 849 C C . ASP A 1 102 ? -8.254 -5.849 12.345 1.00 81.38 102 ASP A C 1
ATOM 851 O O . ASP A 1 102 ? -9.272 -5.288 11.937 1.00 81.38 102 ASP A O 1
ATOM 855 N N . VAL A 1 103 ? -7.805 -5.658 13.592 1.00 84.06 103 VAL A N 1
ATOM 856 C CA . VAL A 1 103 ? -8.492 -4.792 14.557 1.00 84.06 103 VAL A CA 1
ATOM 857 C C . VAL A 1 103 ? -8.466 -3.331 14.102 1.00 84.06 103 VAL A C 1
ATOM 859 O O . VAL A 1 103 ? -9.496 -2.668 14.177 1.00 84.06 103 VAL A O 1
ATOM 862 N N . ALA A 1 104 ? -7.338 -2.814 13.610 1.00 78.44 104 ALA A N 1
ATOM 863 C CA . ALA A 1 104 ? -7.219 -1.434 13.136 1.00 78.44 104 ALA A CA 1
ATOM 864 C C . ALA A 1 104 ? -8.118 -1.151 11.922 1.00 78.44 104 ALA A C 1
ATOM 866 O O . ALA A 1 104 ? -8.717 -0.080 11.851 1.00 78.44 104 ALA A O 1
ATOM 867 N N . VAL A 1 105 ? -8.252 -2.109 11.000 1.00 74.19 105 VAL A N 1
ATOM 868 C CA . VAL A 1 105 ? -9.154 -2.024 9.843 1.00 74.19 105 VAL A CA 1
ATOM 869 C C . VAL A 1 105 ? -10.602 -1.904 10.302 1.00 74.19 105 VAL A C 1
ATOM 871 O O . VAL A 1 105 ? -11.294 -0.986 9.873 1.00 74.19 105 VAL A O 1
ATOM 874 N N . LEU A 1 106 ? -11.044 -2.757 11.227 1.00 77.06 106 LEU A N 1
ATOM 875 C CA . LEU A 1 106 ? -12.422 -2.719 11.721 1.00 77.06 106 LEU A CA 1
ATOM 876 C C . LEU A 1 106 ? -12.698 -1.483 12.595 1.00 77.06 106 LEU A C 1
ATOM 878 O O . LEU A 1 106 ? -13.791 -0.924 12.557 1.00 77.06 106 LEU A O 1
ATOM 882 N N . VAL A 1 107 ? -11.699 -1.007 13.348 1.00 76.62 107 VAL A N 1
ATOM 883 C CA . VAL A 1 107 ? -11.767 0.282 14.060 1.00 76.62 107 VAL A CA 1
ATOM 884 C C . VAL A 1 107 ? -11.951 1.431 13.068 1.00 76.62 107 VAL A C 1
ATOM 886 O O . VAL A 1 107 ? -12.825 2.266 13.284 1.00 76.62 107 VAL A O 1
ATOM 889 N N . ARG A 1 108 ? -11.170 1.450 11.979 1.00 67.94 108 ARG A N 1
ATOM 890 C CA . ARG A 1 108 ? -11.279 2.420 10.874 1.00 67.94 108 ARG A CA 1
ATOM 891 C C . ARG A 1 108 ? -12.624 2.330 10.148 1.00 67.94 108 ARG A C 1
ATOM 893 O O . ARG A 1 108 ? -13.070 3.305 9.572 1.00 67.94 108 ARG A O 1
ATOM 900 N N . GLU A 1 109 ? -13.284 1.183 10.160 1.00 67.69 109 GLU A N 1
ATOM 901 C CA . GLU A 1 109 ? -14.643 1.027 9.621 1.00 67.69 109 GLU A CA 1
ATOM 902 C C . GLU A 1 109 ? -15.736 1.465 10.613 1.00 67.69 109 GLU A C 1
ATOM 904 O O . GLU A 1 109 ? -16.924 1.277 10.357 1.00 67.69 109 GLU A O 1
ATOM 909 N N . GLY A 1 110 ? -15.356 2.030 11.765 1.00 68.94 110 GLY A N 1
ATOM 910 C CA . GLY A 1 110 ? -16.289 2.526 12.775 1.00 68.94 110 GLY A CA 1
ATOM 911 C C . GLY A 1 110 ? -16.914 1.439 13.647 1.00 68.94 110 GLY A C 1
ATOM 912 O O . GLY A 1 110 ? -17.840 1.731 14.401 1.00 68.94 110 GLY A O 1
ATOM 913 N N . LYS A 1 111 ? -16.416 0.196 13.592 1.00 79.81 111 LYS A N 1
ATOM 914 C CA . LYS A 1 111 ? -16.954 -0.906 14.397 1.00 79.81 111 LYS A CA 1
ATOM 915 C C . LYS A 1 111 ? -16.663 -0.716 15.884 1.00 79.81 111 LYS A C 1
ATOM 917 O O . LYS A 1 111 ? -15.557 -0.354 16.305 1.00 79.81 111 LYS A O 1
ATOM 922 N N . THR A 1 112 ? -17.662 -1.020 16.704 1.00 85.81 112 THR A N 1
ATOM 923 C CA . THR A 1 112 ? -17.539 -1.055 18.165 1.00 85.81 112 THR A CA 1
ATOM 924 C C . THR A 1 112 ? -16.688 -2.245 18.617 1.00 85.81 112 THR A C 1
ATOM 926 O O . THR A 1 112 ? -16.597 -3.253 17.917 1.00 85.81 112 THR A O 1
ATOM 929 N N . SER A 1 113 ? -16.088 -2.189 19.816 1.00 87.56 113 SER A N 1
ATOM 930 C CA . SER A 1 113 ? -15.321 -3.332 20.346 1.00 87.56 113 SER A CA 1
ATOM 931 C C . SER A 1 113 ? -16.155 -4.621 20.409 1.00 87.56 113 SER A C 1
ATOM 933 O O . SER A 1 113 ? -15.605 -5.705 20.238 1.00 87.56 113 SER A O 1
ATOM 935 N N . LYS A 1 114 ? -17.481 -4.511 20.585 1.00 89.31 114 LYS A N 1
ATOM 936 C CA . LYS A 1 114 ? -18.406 -5.649 20.564 1.00 89.31 114 LYS A CA 1
ATOM 937 C C . LYS A 1 114 ? -18.531 -6.263 19.167 1.00 89.31 114 LYS A C 1
ATOM 939 O O . LYS A 1 114 ? -18.282 -7.454 19.018 1.00 89.31 114 LYS A O 1
ATOM 944 N N . GLU A 1 115 ? -18.815 -5.461 18.145 1.00 85.25 115 GLU A N 1
ATOM 945 C CA . GLU A 1 115 ? -18.902 -5.952 16.760 1.00 85.25 115 GLU A CA 1
ATOM 946 C C . GLU A 1 115 ? -17.573 -6.550 16.281 1.00 85.25 115 GLU A C 1
ATOM 948 O O . GLU A 1 115 ? -17.553 -7.588 15.627 1.00 85.25 115 GLU A O 1
ATOM 953 N N . ILE A 1 116 ? -16.444 -5.934 16.647 1.00 88.94 116 ILE A N 1
ATOM 954 C CA . ILE A 1 116 ? -15.112 -6.465 16.324 1.00 88.94 116 ILE A CA 1
ATOM 955 C C . ILE A 1 116 ? -14.890 -7.819 17.005 1.00 88.94 116 ILE A C 1
ATOM 957 O O . ILE A 1 116 ? -14.335 -8.729 16.393 1.00 88.94 116 ILE A O 1
ATOM 961 N N . SER A 1 117 ? -15.319 -7.961 18.262 1.00 93.06 117 SER A N 1
ATOM 962 C CA . SER A 1 117 ? -15.172 -9.207 19.020 1.00 93.06 117 SER A CA 1
ATOM 963 C C . SER A 1 117 ? -15.940 -10.362 18.371 1.00 93.06 117 SER A C 1
ATOM 965 O O . SER A 1 117 ? -15.413 -11.468 18.255 1.00 93.06 117 SER A O 1
ATOM 967 N N . GLU A 1 118 ? -17.135 -10.073 17.850 1.00 95.00 118 GLU A N 1
ATOM 968 C CA . GLU A 1 118 ? -17.980 -11.027 17.133 1.00 95.00 118 GLU A CA 1
ATOM 969 C C . GLU A 1 118 ? -17.360 -11.399 15.775 1.00 95.00 118 GLU A C 1
ATOM 971 O O . GLU A 1 118 ? -17.202 -12.582 15.480 1.00 95.00 118 GLU A O 1
ATOM 976 N N . LEU A 1 119 ? -16.913 -10.411 14.988 1.00 91.81 119 LEU A N 1
ATOM 977 C CA . LEU A 1 119 ? -16.297 -10.627 13.669 1.00 91.81 119 LEU A CA 1
ATOM 978 C C . LEU A 1 119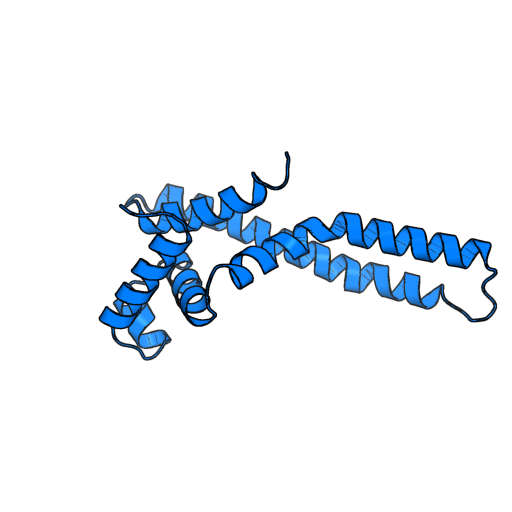 ? -14.982 -11.409 13.741 1.00 91.81 119 LEU A C 1
ATOM 980 O O . LEU A 1 119 ? -14.727 -12.284 12.917 1.00 91.81 119 LEU A O 1
ATOM 984 N N . LEU A 1 120 ? -14.136 -11.097 14.722 1.00 91.06 120 LEU A N 1
ATOM 985 C CA . LEU A 1 120 ? -12.828 -11.730 14.876 1.00 91.06 120 LEU A CA 1
ATOM 986 C C . LEU A 1 120 ? -12.864 -12.970 15.775 1.00 91.06 120 LEU A C 1
ATOM 988 O O . LEU A 1 120 ? -11.833 -13.631 15.912 1.00 91.06 120 LEU A O 1
ATOM 992 N N . THR A 1 121 ? -14.019 -13.297 16.366 1.00 95.38 121 THR A N 1
ATOM 993 C CA . THR A 1 121 ? -14.196 -14.421 17.302 1.00 95.38 121 THR A CA 1
ATOM 994 C C . THR A 1 121 ? -13.195 -14.363 18.469 1.00 95.38 121 THR A C 1
ATOM 996 O O . THR A 1 121 ? -12.513 -15.333 18.796 1.00 95.38 121 THR A O 1
ATOM 999 N N . ILE A 1 122 ? -13.064 -13.188 19.088 1.00 94.44 122 ILE A N 1
ATOM 1000 C CA . ILE A 1 122 ? -12.238 -12.951 20.287 1.00 94.44 122 ILE A CA 1
ATOM 1001 C C . ILE A 1 122 ? -13.073 -12.250 21.356 1.00 94.44 122 ILE A C 1
ATOM 1003 O O . ILE A 1 122 ? -14.173 -11.791 21.080 1.00 94.44 122 ILE A O 1
ATOM 1007 N N . SER A 1 123 ? -12.581 -12.149 22.590 1.00 96.62 123 SER A N 1
ATOM 1008 C CA . SER A 1 123 ? -13.291 -11.389 23.622 1.00 96.62 123 SER A CA 1
ATOM 1009 C C . SER A 1 123 ? -13.234 -9.882 23.352 1.00 96.62 123 SER A C 1
ATOM 1011 O O . SER A 1 123 ? -12.259 -9.376 22.793 1.00 96.62 123 SER A O 1
ATOM 1013 N N . VAL A 1 124 ? -14.235 -9.137 23.835 1.00 94.25 124 VAL A N 1
ATOM 1014 C CA . VAL A 1 124 ? -14.221 -7.658 23.841 1.00 94.25 124 VAL A CA 1
ATOM 1015 C C . VAL A 1 124 ? -12.952 -7.134 24.523 1.00 94.25 124 VAL A C 1
ATOM 1017 O O . VAL A 1 124 ? -12.272 -6.265 23.989 1.00 94.25 124 VAL A O 1
ATOM 1020 N N . SER A 1 125 ? -12.556 -7.752 25.641 1.00 92.81 125 SER A N 1
ATOM 1021 C CA . SER A 1 125 ? -11.300 -7.433 26.331 1.00 92.81 125 SER A CA 1
ATOM 1022 C C . SER A 1 125 ? -10.053 -7.675 25.469 1.00 92.81 125 SER A C 1
ATOM 1024 O O . SER A 1 125 ? -9.075 -6.938 25.584 1.00 92.81 125 SER A O 1
ATOM 1026 N N . GLY A 1 126 ? -10.080 -8.675 24.584 1.00 91.38 126 GLY A N 1
ATOM 1027 C CA . GLY A 1 126 ? -9.025 -8.932 23.606 1.00 91.38 126 GLY A CA 1
ATOM 1028 C C . GLY A 1 126 ? -8.956 -7.840 22.538 1.00 91.38 126 GLY A C 1
ATOM 1029 O O . GLY A 1 126 ? -7.865 -7.388 22.192 1.00 91.38 126 GLY A O 1
ATOM 1030 N N . VAL A 1 127 ? -10.108 -7.349 22.070 1.00 92.00 127 VAL A N 1
ATOM 1031 C CA . VAL A 1 127 ? -10.171 -6.190 21.165 1.00 92.00 127 VAL A CA 1
ATOM 1032 C C . VAL A 1 127 ? -9.577 -4.952 21.831 1.00 92.00 127 VAL A C 1
ATOM 1034 O O . VAL A 1 127 ? -8.738 -4.281 21.232 1.00 92.00 127 VAL A O 1
ATOM 1037 N N . ASP A 1 128 ? -9.955 -4.672 23.077 1.00 89.62 128 ASP A N 1
ATOM 1038 C CA . ASP A 1 128 ? -9.454 -3.511 23.818 1.00 89.62 128 ASP A CA 1
ATOM 1039 C C . ASP A 1 128 ? -7.943 -3.612 24.081 1.00 89.62 128 ASP A C 1
ATOM 1041 O O . ASP A 1 128 ? -7.218 -2.619 23.971 1.00 89.62 128 ASP A O 1
ATOM 1045 N N . PHE A 1 129 ? -7.433 -4.823 24.338 1.00 93.31 129 PHE A N 1
ATOM 1046 C CA . PHE A 1 129 ? -5.996 -5.081 24.416 1.00 93.31 129 PHE A CA 1
ATOM 1047 C C . PHE A 1 129 ? -5.285 -4.757 23.096 1.00 93.31 129 PHE A C 1
ATOM 1049 O O . PHE A 1 129 ? -4.293 -4.024 23.102 1.00 93.31 129 PHE A O 1
ATOM 1056 N N . HIS A 1 130 ? -5.792 -5.245 21.960 1.00 89.31 130 HIS A N 1
ATOM 1057 C CA . HIS A 1 130 ? -5.214 -4.934 20.652 1.00 89.31 130 HIS A CA 1
ATOM 1058 C C . HIS A 1 130 ? -5.294 -3.436 20.336 1.00 89.31 130 HIS A C 1
ATOM 1060 O O . HIS A 1 130 ? -4.292 -2.865 19.917 1.00 89.31 130 HIS A O 1
ATOM 1066 N N . ARG A 1 131 ? -6.416 -2.762 20.628 1.00 88.69 131 ARG A N 1
ATOM 1067 C CA . ARG A 1 131 ? -6.557 -1.297 20.508 1.00 88.69 131 ARG A CA 1
ATOM 1068 C C . ARG A 1 131 ? -5.504 -0.556 21.333 1.00 88.69 131 ARG A C 1
ATOM 1070 O O . ARG A 1 131 ? -4.887 0.384 20.836 1.00 88.69 131 ARG A O 1
ATOM 1077 N N . LYS A 1 132 ? -5.241 -1.006 22.564 1.00 86.88 132 LYS A N 1
ATOM 1078 C CA . LYS A 1 132 ? -4.178 -0.463 23.421 1.00 86.88 132 LYS A CA 1
ATOM 1079 C C . LYS A 1 132 ? -2.784 -0.693 22.834 1.00 86.88 132 LYS A C 1
ATOM 1081 O O . LYS A 1 132 ? -1.941 0.199 22.908 1.00 86.88 132 LYS A O 1
ATOM 1086 N N . MET A 1 133 ? -2.518 -1.865 22.258 1.00 84.31 133 MET A N 1
ATOM 1087 C CA . MET A 1 133 ? -1.227 -2.148 21.620 1.00 84.31 133 MET A CA 1
ATOM 1088 C C . MET A 1 133 ? -1.026 -1.330 20.344 1.00 84.31 133 MET A C 1
ATOM 1090 O O . MET A 1 133 ? 0.053 -0.775 20.160 1.00 84.31 133 MET A O 1
ATOM 1094 N N . ILE A 1 134 ? -2.068 -1.179 19.522 1.00 83.56 134 ILE A N 1
ATOM 1095 C CA . ILE A 1 134 ? -2.081 -0.307 18.341 1.00 83.56 134 ILE A CA 1
ATOM 1096 C C . ILE A 1 134 ? -1.761 1.129 18.761 1.00 83.56 134 ILE A C 1
ATOM 1098 O O . ILE A 1 134 ? -0.795 1.703 18.268 1.00 83.56 134 ILE A O 1
ATOM 1102 N N . ARG A 1 135 ? -2.492 1.667 19.751 1.00 77.81 135 ARG A N 1
ATOM 1103 C CA . ARG A 1 135 ? -2.219 2.980 20.357 1.00 77.81 135 ARG A CA 1
ATOM 1104 C C . ARG A 1 135 ? -0.755 3.119 20.769 1.00 77.81 135 ARG A C 1
ATOM 1106 O O . ARG A 1 135 ? -0.079 4.039 20.327 1.00 77.81 135 ARG A O 1
ATOM 1113 N N . LYS A 1 136 ? -0.231 2.167 21.545 1.00 80.25 136 LYS A N 1
ATOM 1114 C CA . LYS A 1 136 ? 1.164 2.176 22.011 1.00 80.25 136 LYS A CA 1
ATOM 1115 C C . LYS A 1 136 ? 2.174 2.166 20.857 1.00 80.25 136 LYS A C 1
ATOM 1117 O O . LYS A 1 136 ? 3.143 2.915 20.905 1.00 80.25 136 LYS A O 1
ATOM 1122 N N . LYS A 1 137 ? 1.967 1.320 19.844 1.00 76.94 137 LYS A N 1
ATOM 1123 C CA . LYS A 1 137 ? 2.864 1.185 18.682 1.00 76.94 137 LYS A CA 1
ATOM 1124 C C . LYS A 1 137 ? 2.857 2.418 17.782 1.00 76.94 137 LYS A C 1
ATOM 1126 O O . LYS A 1 137 ? 3.862 2.687 17.141 1.00 76.94 137 LYS A O 1
ATOM 1131 N N . LEU A 1 138 ? 1.760 3.167 17.794 1.00 69.81 138 LEU A N 1
ATOM 1132 C CA . LEU A 1 138 ? 1.606 4.442 17.096 1.00 69.81 138 LEU A CA 1
ATOM 1133 C C . LEU A 1 138 ? 2.001 5.654 17.963 1.00 69.81 138 LEU A C 1
ATOM 1135 O O . LEU A 1 138 ? 1.828 6.787 17.536 1.00 69.81 138 LEU A O 1
ATOM 1139 N N . GLY A 1 139 ? 2.504 5.446 19.188 1.00 68.62 139 GLY A N 1
ATOM 1140 C CA . GLY A 1 139 ? 2.913 6.539 20.083 1.00 68.62 139 GLY A CA 1
ATOM 1141 C C . GLY A 1 139 ? 1.756 7.298 20.751 1.00 68.62 139 GLY A C 1
ATOM 1142 O O . GLY A 1 139 ? 1.943 8.412 21.228 1.00 68.62 139 GLY A O 1
ATOM 1143 N N . LEU A 1 140 ? 0.564 6.702 20.810 1.00 66.19 140 LEU A N 1
ATOM 1144 C CA . LEU A 1 140 ? -0.675 7.306 21.305 1.00 66.19 140 LEU A CA 1
ATOM 1145 C C . LEU A 1 140 ? -0.915 6.878 22.762 1.00 66.19 140 LEU A C 1
ATOM 1147 O O . LEU A 1 140 ? -1.662 5.941 23.038 1.00 66.19 140 LEU A O 1
ATOM 1151 N N . THR A 1 141 ? -0.206 7.489 23.710 1.00 55.16 141 THR A N 1
ATOM 1152 C CA . THR A 1 141 ? -0.201 7.066 25.128 1.00 55.16 141 THR A CA 1
ATOM 1153 C C . THR A 1 141 ? -1.275 7.704 26.011 1.00 55.16 141 THR A C 1
ATOM 1155 O O . THR A 1 141 ? -1.276 7.448 27.215 1.00 55.16 141 THR A O 1
ATOM 1158 N N . HIS A 1 142 ? -2.191 8.486 25.439 1.00 49.69 142 HIS A N 1
ATOM 1159 C CA . HIS A 1 142 ? -3.309 9.110 26.149 1.00 49.69 142 HIS A CA 1
ATOM 1160 C C . HIS A 1 142 ? -4.651 8.710 25.531 1.00 49.69 142 HIS A C 1
ATOM 1162 O O . HIS A 1 142 ? -4.735 8.568 24.285 1.00 49.69 142 HIS A O 1
#

Radius of gyration: 20.42 Å; chains: 1; bounding box: 42×30×57 Å

pLDDT: mean 73.97, std 16.94, range [29.59, 96.62]

=== Feature glossary ===
The record interleaves many kinds of information about one protein. Here is each kind framed as the question it answers.

Q: What are the backbone torsion angles?
A: φ (phi) and ψ (psi) are the two rotatable backbone dihedrals per residue: φ is the C(i-1)–N–Cα–C torsion, ψ is the N–Cα–C–N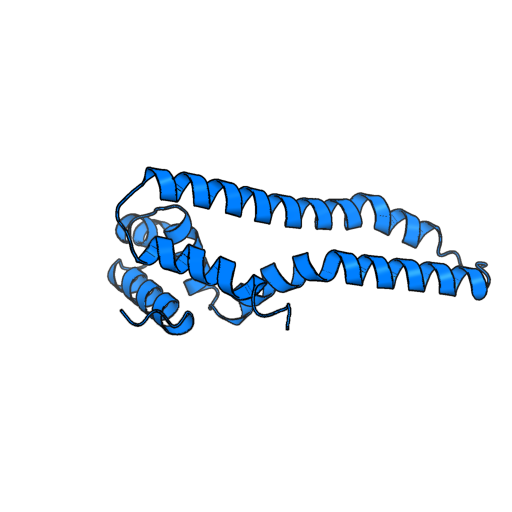(i+1) torsion, both in degrees on (−180°, 180°]. α-helical residues cluster near (−60°, −45°); β-strand residues near (−120°, +130°). A Ramachandran plot is simply a scatter of (φ, ψ) for every residue.

Q: What is the amino-acid chain?
A: This is the polypeptide sequence — one letter per residue, N-terminus first. Length ranges from a few dozen residues for small domains to over a thousand for large multi-domain proteins.

Q: How mobile is each atom in the crystal?
A: For experimental (PDB) structures, the B-factor (temperature factor) quantifies the positional spread of each atom in the crystal — a combination of thermal vibration and static disorder — in units of Å². High B-factors mark flexible loops or poorly resolved regions; low B-factors mark the rigid, well-ordered core.

Q: Are the domains correctly placed relative to each other?
A: Predicted Aligned Error (PAE) is an AlphaFold confidence matrix: entry (i, j) is the expected error in the position of residue j, in ångströms, when the prediction is superimposed on the true structure at residue i. Low PAE within a block of residues means that block is internally rigid and well-predicted; high PAE between two blocks means their relative placement is uncertain even if each block individually is confident.

Q: How confident is the AlphaFold model at each residue?
A: pLDDT is the predicted lDDT-Cα score: AlphaFold's confidence that the local environment of each residue (all inter-atomic distances within 15 Å) is correctly placed. It is a per-residue number between 0 and 100, with higher meaning more reliable.

Q: What family and function is it annotated with?
A: Functional annotations link the protein to curated databases. InterPro entries identify conserved domains and families by matching the sequence against member-database signatures (Pfam, PROSITE, CDD, …). Gene Ontology (GO) terms describe molecular function, biological process, and cellular component in a controlled vocabulary. CATH places the structure in a hierarchical fold classification (Class/Architecture/Topology/Homologous-superfamily). The organism is the source species.

Q: How big and how compact is the whole molecule?
A: Three whole-structure scalars: the radius of gyration (RMS distance of Cα from centroid, in Å), the count of Cα–Cα contacts (pairs closer than 8 Å and separated by more than four residues in sequence — i.e. tertiary, not local, contacts), and the bounding-box dimensions. Together they distinguish compact globular folds from extended fibres or disordered chains.

Q: What known structures does this most resemble?
A: The Foldseek neighbor list gives the closest experimentally determined structures in the PDB, ranked by structural alignment. TM-score near 1 means near-identical fold; near 0.3 means only rough topology match. This is how one finds what a novel AlphaFold prediction most resembles in the solved-structure universe.

Q: Which residues are buried vs exposed?
A: SASA measures how much of the protein is reachable by solvent. It is computed by rolling a water-sized probe over the atomic surface and summing the exposed area (Å²). Per-residue SASA distinguishes core (buried, low SASA) from surface (exposed, high SASA) residues; total SASA is a whole-molecule size measure.

Q: Which residues are in helices, strands, or loops?
A: Eight-state secondary structure (DSSP): H is the canonical α-helix, G the tighter 3₁₀-helix, I the wider π-helix; E/B are β-structure, T and S are turns and bends, and '-' is everything else. DSSP derives these from the pattern of main-chain N–H···O=C hydrogen bonds, not from the sequence.

Q: Where is each backbone atom in 3D?
A: Structure coordinates are given as an mmCIF _atom_site loop: one row per atom with element, residue name, chain id, sequence number, and x/y/z position in Å. Only the four main-chain atoms per residue are included here; side chains are omitted to keep the record compact.

Q: What if only a Cα trace is available?
A: Three-state secondary structure (P-SEA) collapses the eight DSSP classes into helix (a), strand (b), and coil (c). P-SEA assigns these from Cα geometry alone — distances and angles — without requiring backbone oxygens, so it works on any Cα trace.

Q: What do the rendered images show?
A: The six renders are orthographic views along the three Cartesian axes in both directions. Representation (cartoon, sticks, or surface) and color scheme (sequence-rainbow or by-chain) vary across proteins so the training set covers all the common visualization conventions.

Q: What does the local fold look like, residue by residue?
A: Foldseek's 3Di representation compresses backbone geometry into a per-residue letter drawn from a learned twenty-state alphabet. It captures the tertiary interaction pattern around each residue — which residues are packed against it in space, regardless of where they are in sequence.

Q: What do the diagnostic plots show?
A: The contact map is a binary N×N matrix image: pixel (i, j) is dark where Cα_i and Cα_j are within 8 Å and |i−j|>4. Because the |i−j|>4 filter removes local helical contacts, off-diagonal stripes parallel to the main diagonal indicate parallel β-sheets; stripes perpendicular to it indicate antiparallel β-sheets. The Ramachandran plot scatters every residue's (φ, ψ) pair against the sterically allowed regions. The PAE heatmap renders the predicted-aligned-error matrix.